Protein AF-A0A381XKQ8-F1 (afdb_monomer_lite)

Structure (mmCIF, N/CA/C/O backbone):
data_AF-A0A381XKQ8-F1
#
_entry.id   AF-A0A381XKQ8-F1
#
loop_
_atom_site.group_PDB
_atom_site.id
_atom_site.type_symbol
_atom_site.label_atom_id
_atom_site.label_alt_id
_atom_site.label_comp_id
_atom_site.label_asym_id
_atom_site.label_entity_id
_atom_site.label_seq_id
_atom_site.pdbx_PDB_ins_code
_atom_site.Cartn_x
_atom_site.Cartn_y
_atom_site.Cartn_z
_atom_site.occupancy
_atom_site.B_iso_or_equiv
_atom_site.auth_seq_id
_atom_site.auth_comp_id
_atom_site.auth_asym_id
_atom_site.auth_atom_id
_atom_site.pdbx_PDB_model_num
ATOM 1 N N . MET A 1 1 ? 33.591 37.652 22.865 1.00 39.44 1 MET A N 1
ATOM 2 C CA . MET A 1 1 ? 32.811 37.139 21.717 1.00 39.44 1 MET A CA 1
ATOM 3 C C . MET A 1 1 ? 32.148 35.865 22.203 1.00 39.44 1 MET A C 1
ATOM 5 O O . MET A 1 1 ? 32.835 34.875 22.368 1.00 39.44 1 MET A O 1
ATOM 9 N N . GLN A 1 2 ? 31.026 36.037 22.898 1.00 42.22 2 GLN A N 1
ATOM 10 C CA . GLN A 1 2 ? 29.638 35.899 22.420 1.00 42.22 2 GLN A CA 1
ATOM 11 C C . GLN A 1 2 ? 29.104 34.541 22.881 1.00 42.22 2 GLN A C 1
ATOM 13 O O . GLN A 1 2 ? 29.216 33.537 22.188 1.00 42.22 2 GLN A O 1
ATOM 18 N N . GLU A 1 3 ? 28.576 34.543 24.105 1.00 43.72 3 GLU A N 1
ATOM 19 C CA . GLU A 1 3 ? 27.635 33.529 24.566 1.00 43.72 3 GLU A CA 1
ATOM 20 C C . GLU A 1 3 ? 26.368 33.671 23.719 1.00 43.72 3 GLU A C 1
ATOM 22 O O . GLU A 1 3 ? 25.789 34.753 23.620 1.00 43.72 3 GLU A O 1
ATOM 27 N N . ILE A 1 4 ? 26.001 32.594 23.035 1.00 53.09 4 ILE A N 1
ATOM 28 C CA . ILE A 1 4 ? 24.774 32.492 22.249 1.00 53.09 4 ILE A CA 1
ATOM 29 C C . ILE A 1 4 ? 23.631 32.106 23.200 1.00 53.09 4 ILE A C 1
ATOM 31 O O . ILE A 1 4 ? 23.689 31.016 23.775 1.00 53.09 4 ILE A O 1
ATOM 35 N N . PRO A 1 5 ? 22.604 32.958 23.380 1.00 45.47 5 PRO A N 1
ATOM 36 C CA . PRO A 1 5 ? 21.447 32.641 24.201 1.00 45.47 5 PRO A CA 1
ATOM 37 C C . PRO A 1 5 ? 20.513 31.741 23.397 1.00 45.47 5 PRO A C 1
ATOM 39 O O . PRO A 1 5 ? 19.854 32.188 22.460 1.00 45.47 5 PRO A O 1
ATOM 42 N N . TRP A 1 6 ? 20.462 30.459 23.741 1.00 60.25 6 TRP A N 1
ATOM 43 C CA . TRP A 1 6 ? 19.354 29.602 23.336 1.00 60.25 6 TRP A CA 1
ATOM 44 C C . TRP A 1 6 ? 18.202 29.812 24.329 1.00 60.25 6 TRP A C 1
ATOM 46 O O . TRP A 1 6 ? 17.972 29.012 25.217 1.00 60.25 6 TRP A O 1
ATOM 56 N N . GLU A 1 7 ? 17.458 30.905 24.198 1.00 56.91 7 GLU A N 1
ATOM 57 C CA . GLU A 1 7 ? 16.050 30.904 24.615 1.00 56.91 7 GLU A CA 1
ATOM 58 C C . GLU A 1 7 ? 15.250 30.439 23.399 1.00 56.91 7 GLU A C 1
ATOM 60 O O . GLU A 1 7 ? 14.893 31.225 22.525 1.00 56.91 7 GLU A O 1
ATOM 65 N N . GLY A 1 8 ? 15.089 29.122 23.278 1.00 51.12 8 GLY A N 1
ATOM 66 C CA . GLY A 1 8 ? 14.225 28.500 22.284 1.00 51.12 8 GLY A CA 1
ATOM 67 C C . GLY A 1 8 ? 13.106 27.796 23.023 1.00 51.12 8 GLY A C 1
ATOM 68 O O . GLY A 1 8 ? 13.394 26.845 23.746 1.00 51.12 8 GLY A O 1
ATOM 69 N N . ASP A 1 9 ? 11.889 28.320 22.861 1.00 51.97 9 ASP A N 1
ATOM 70 C CA . ASP A 1 9 ? 10.609 27.815 23.350 1.00 51.97 9 ASP A CA 1
ATOM 71 C C . ASP A 1 9 ? 10.662 26.366 23.834 1.00 51.97 9 ASP A C 1
ATOM 73 O O . ASP A 1 9 ? 10.866 25.423 23.063 1.00 51.97 9 ASP A O 1
ATOM 77 N N . GLU A 1 10 ? 10.419 26.201 25.131 1.00 53.31 10 GLU A N 1
ATOM 78 C CA . GLU A 1 10 ? 9.902 24.970 25.704 1.00 53.31 10 GLU A CA 1
ATOM 79 C C . GLU A 1 10 ? 8.655 24.601 24.900 1.00 53.31 10 GLU A C 1
ATOM 81 O O . GLU A 1 10 ? 7.560 25.105 25.138 1.00 53.31 10 GLU A O 1
ATOM 86 N N . ASN A 1 11 ? 8.863 23.769 23.874 1.00 54.53 11 ASN A N 1
ATOM 87 C CA . ASN A 1 11 ? 7.824 23.230 23.022 1.00 54.53 11 ASN A CA 1
ATOM 88 C C . ASN A 1 11 ? 6.922 22.412 23.936 1.00 54.53 11 ASN A C 1
ATOM 90 O O . ASN A 1 11 ? 7.185 21.244 24.235 1.00 54.53 11 ASN A O 1
ATOM 94 N N . GLN A 1 12 ? 5.915 23.096 24.463 1.00 49.94 12 GLN A N 1
ATOM 95 C CA . GLN A 1 12 ? 4.886 22.555 25.307 1.00 49.94 12 GLN A CA 1
ATOM 96 C C . GLN A 1 12 ? 4.277 21.420 24.489 1.00 49.94 12 GLN A C 1
ATOM 98 O O . GLN A 1 12 ? 3.535 21.657 23.538 1.00 49.94 12 GLN A O 1
ATOM 103 N N . CYS A 1 13 ? 4.640 20.176 24.815 1.00 43.91 13 CYS A N 1
ATOM 104 C CA . CYS A 1 13 ? 3.914 19.000 24.369 1.00 43.91 13 CYS A CA 1
ATOM 105 C C . CYS A 1 13 ? 2.529 19.116 24.995 1.00 43.91 13 CYS A C 1
ATOM 107 O O . CYS A 1 13 ? 2.258 18.559 26.058 1.00 43.91 13 CYS A O 1
ATOM 109 N N . VAL A 1 14 ? 1.670 19.921 24.373 1.00 55.12 14 VAL A N 1
ATOM 110 C CA . VAL A 1 14 ? 0.254 19.934 24.668 1.00 55.12 14 VAL A CA 1
ATOM 111 C C . VAL A 1 14 ? -0.200 18.500 24.416 1.00 55.12 14 VAL A C 1
ATOM 113 O O . VAL A 1 14 ? -0.025 17.997 23.303 1.00 55.12 14 VAL A O 1
ATOM 116 N N . PRO A 1 15 ? -0.687 17.774 25.437 1.00 53.94 15 PRO A N 1
ATOM 117 C CA . PRO A 1 15 ? -1.238 16.459 25.191 1.00 53.94 15 PRO A CA 1
ATOM 118 C C . PRO A 1 15 ? -2.386 16.674 24.210 1.00 53.94 15 PRO A C 1
ATOM 120 O O . PRO A 1 15 ? -3.330 17.404 24.523 1.00 53.94 15 PRO A O 1
ATOM 123 N N . TYR A 1 16 ? -2.261 16.106 23.007 1.00 53.25 16 TYR A N 1
ATOM 124 C CA . TYR A 1 16 ? -3.345 16.070 22.039 1.00 53.25 16 TYR A CA 1
ATOM 125 C C . TYR A 1 16 ? -4.528 15.428 22.758 1.00 53.25 16 TYR A C 1
ATOM 127 O O . TYR A 1 16 ? -4.516 14.231 23.050 1.00 53.25 16 TYR A O 1
ATOM 135 N N . LYS A 1 17 ? -5.496 16.251 23.170 1.00 50.19 17 LYS A N 1
ATOM 136 C CA . LYS A 1 17 ? -6.724 15.765 23.785 1.00 50.19 17 LYS A CA 1
ATOM 137 C C . LYS A 1 17 ? -7.500 15.113 22.663 1.00 50.19 17 LYS A C 1
ATOM 139 O O . LYS A 1 17 ? -8.234 15.802 21.962 1.00 50.19 17 LYS A O 1
ATOM 144 N N . SER A 1 18 ? -7.283 13.814 22.479 1.00 52.22 18 SER A N 1
ATOM 145 C CA . SER A 1 18 ? -8.021 13.089 21.469 1.00 52.22 18 SER A CA 1
ATOM 146 C C . SER A 1 18 ? -9.488 13.067 21.881 1.00 52.22 18 SER A C 1
ATOM 148 O O . SER A 1 18 ? -9.832 12.470 22.910 1.00 52.22 18 SER A O 1
ATOM 150 N N . ASN A 1 19 ? -10.356 13.701 21.103 1.00 54.00 19 ASN A N 1
ATOM 151 C CA . ASN A 1 19 ? -11.783 13.420 21.165 1.00 54.00 19 ASN A CA 1
ATOM 152 C C . ASN A 1 19 ? -11.947 12.077 20.443 1.00 54.00 19 ASN A C 1
ATOM 154 O O . ASN A 1 19 ? -12.184 12.033 19.241 1.00 54.00 19 ASN A O 1
ATOM 158 N N . GLY A 1 20 ? -11.698 10.990 21.183 1.00 58.38 20 GLY A N 1
ATOM 159 C CA . GLY A 1 20 ? -11.237 9.688 20.682 1.00 58.38 20 GLY A CA 1
ATOM 160 C C . GLY A 1 20 ? -12.092 8.946 19.651 1.00 58.38 20 GLY A C 1
ATOM 161 O O . GLY A 1 20 ? -11.679 7.875 19.236 1.00 58.38 20 GLY A O 1
ATOM 162 N N . GLU A 1 21 ? -13.233 9.477 19.214 1.00 61.81 21 GLU A N 1
ATOM 163 C CA . GLU A 1 21 ? -14.022 8.919 18.104 1.00 61.81 21 GLU A CA 1
ATOM 164 C C . GLU A 1 21 ? -13.856 9.731 16.811 1.00 61.81 21 GLU A C 1
ATOM 166 O O . GLU A 1 21 ? -13.600 9.155 15.755 1.00 61.81 21 GLU A O 1
ATOM 171 N N . GLU A 1 22 ? -13.910 11.067 16.883 1.00 64.62 22 GLU A N 1
ATOM 172 C CA . GLU A 1 22 ? -13.712 11.932 15.710 1.00 64.62 22 GLU A CA 1
ATOM 173 C C . GLU A 1 22 ? -12.292 11.841 15.147 1.00 64.62 22 GLU A C 1
ATOM 175 O O . GLU A 1 22 ? -12.093 11.976 13.939 1.00 64.62 22 GLU A O 1
ATOM 180 N N . ASP A 1 23 ? -11.304 11.624 16.012 1.00 75.81 23 ASP A N 1
ATOM 181 C CA . ASP A 1 23 ? -9.908 11.522 15.590 1.00 75.81 23 ASP A CA 1
ATOM 182 C C . ASP A 1 23 ? -9.643 10.229 14.819 1.00 75.81 23 ASP A C 1
ATOM 184 O O . ASP A 1 23 ? -8.939 10.248 13.815 1.00 75.81 23 ASP A O 1
ATOM 188 N N . ILE A 1 24 ? -10.282 9.122 15.214 1.00 77.81 24 ILE A N 1
ATOM 189 C CA . ILE A 1 24 ? -10.120 7.827 14.540 1.00 77.81 24 ILE A CA 1
ATOM 190 C C . ILE A 1 24 ? -10.712 7.875 13.129 1.00 77.81 24 ILE A C 1
ATOM 192 O O . ILE A 1 24 ? -10.117 7.343 12.191 1.00 77.81 24 ILE A O 1
ATOM 196 N N . GLU A 1 25 ? -11.874 8.510 12.952 1.00 80.06 25 GLU A N 1
ATOM 197 C CA . GLU A 1 25 ? -12.479 8.638 11.623 1.00 80.06 25 GLU A CA 1
ATOM 198 C C . GLU A 1 25 ? -11.658 9.550 10.703 1.00 80.06 25 GLU A C 1
ATOM 200 O O . GLU A 1 25 ? -11.441 9.195 9.541 1.00 80.06 25 GLU A O 1
ATOM 205 N N . LYS A 1 26 ? -11.131 10.667 11.227 1.00 85.44 26 LYS A N 1
ATOM 206 C CA . LYS A 1 26 ? -10.245 11.577 10.479 1.00 85.44 26 LYS A CA 1
ATOM 207 C C . LYS A 1 26 ? -8.925 10.905 10.096 1.00 85.44 26 LYS A C 1
ATOM 209 O O . LYS A 1 26 ? -8.513 10.993 8.939 1.00 85.44 26 LYS A O 1
ATOM 214 N N . ASP A 1 27 ? -8.288 10.193 11.026 1.00 83.69 27 ASP A N 1
ATOM 215 C CA . ASP A 1 27 ? -7.050 9.451 10.766 1.00 83.69 27 ASP A CA 1
ATOM 216 C C . ASP A 1 27 ? -7.266 8.358 9.718 1.00 83.69 27 ASP A C 1
ATOM 218 O O . ASP A 1 27 ? -6.431 8.155 8.833 1.00 83.69 27 ASP A O 1
ATOM 222 N N . TYR A 1 28 ? -8.409 7.676 9.777 1.00 86.06 28 TYR A N 1
ATOM 223 C CA . TYR A 1 28 ? -8.779 6.673 8.792 1.00 86.06 28 TYR A CA 1
ATOM 224 C C . TYR A 1 28 ? -8.983 7.268 7.394 1.00 86.06 28 TYR A C 1
ATOM 226 O O . TYR A 1 28 ? -8.462 6.724 6.416 1.00 86.06 28 TYR A O 1
ATOM 234 N N . GLU A 1 29 ? -9.716 8.377 7.280 1.00 87.56 29 GLU A N 1
ATOM 235 C CA . GLU A 1 29 ? -9.925 9.055 6.000 1.00 87.56 29 GLU A CA 1
ATOM 236 C C . GLU A 1 29 ? -8.593 9.533 5.407 1.00 87.56 29 GLU A C 1
ATOM 238 O O . GLU A 1 29 ? -8.306 9.258 4.238 1.00 87.56 29 GLU A O 1
ATOM 243 N N . TYR A 1 30 ? -7.735 10.133 6.236 1.00 89.25 30 TYR A N 1
ATOM 244 C CA . TYR A 1 30 ? -6.400 10.574 5.841 1.00 89.25 30 TYR A CA 1
ATOM 245 C C . TYR A 1 30 ? -5.518 9.413 5.361 1.00 89.25 30 TYR A C 1
ATOM 247 O O . TYR A 1 30 ? -4.884 9.493 4.306 1.00 89.25 30 TYR A O 1
ATOM 255 N N . GLN A 1 31 ? -5.494 8.300 6.100 1.00 88.00 31 GLN A N 1
ATOM 256 C CA . GLN A 1 31 ? -4.733 7.111 5.713 1.00 88.00 31 GLN A CA 1
ATOM 257 C C . GLN A 1 31 ? -5.245 6.521 4.399 1.00 88.00 31 GLN A C 1
ATOM 259 O O . GLN A 1 31 ? -4.447 6.194 3.519 1.00 88.00 31 GLN A O 1
ATOM 264 N N . ARG A 1 32 ? -6.568 6.428 4.233 1.00 89.50 32 ARG A N 1
ATOM 265 C CA . ARG A 1 32 ? -7.203 5.934 3.008 1.00 89.50 32 ARG A CA 1
ATOM 266 C C . ARG A 1 32 ? -6.851 6.803 1.801 1.00 89.50 32 ARG A C 1
ATOM 268 O O . ARG A 1 32 ? -6.462 6.267 0.765 1.00 89.50 32 ARG A O 1
ATOM 275 N N . GLU A 1 33 ? -6.942 8.124 1.931 1.00 91.31 33 GLU A N 1
ATOM 276 C CA . GLU A 1 33 ? -6.562 9.056 0.867 1.00 91.31 33 GLU A CA 1
ATOM 277 C C . GLU A 1 33 ? -5.070 8.938 0.523 1.00 91.31 33 GLU A C 1
ATOM 279 O O . GLU A 1 33 ? -4.691 8.886 -0.650 1.00 91.31 33 GLU A O 1
ATOM 284 N N . ASN A 1 34 ? -4.209 8.835 1.538 1.00 90.12 34 ASN A N 1
ATOM 285 C CA . ASN A 1 34 ? -2.774 8.678 1.340 1.00 90.12 34 ASN A CA 1
ATOM 286 C C . ASN A 1 34 ? -2.433 7.374 0.601 1.00 90.12 34 ASN A C 1
ATOM 288 O O . ASN A 1 34 ? -1.609 7.383 -0.313 1.00 90.12 34 ASN A O 1
ATOM 292 N N . PHE A 1 35 ? -3.095 6.265 0.936 1.00 90.75 35 PHE A N 1
ATOM 293 C CA . PHE A 1 35 ? -2.907 5.001 0.227 1.00 90.75 35 PHE A CA 1
ATOM 294 C C . PHE A 1 35 ? -3.321 5.092 -1.244 1.00 90.75 35 PHE A C 1
ATOM 296 O O . PHE A 1 35 ? -2.561 4.640 -2.099 1.00 90.75 35 PHE A O 1
ATOM 303 N N . TYR A 1 36 ? -4.441 5.745 -1.572 1.00 92.06 36 TYR A N 1
ATOM 304 C CA . TYR A 1 36 ? -4.810 5.970 -2.975 1.00 92.06 36 TYR A CA 1
ATOM 305 C C . TYR A 1 36 ? -3.766 6.800 -3.726 1.00 92.06 36 TYR A C 1
ATOM 307 O O . TYR A 1 36 ? -3.350 6.408 -4.815 1.00 92.06 36 TYR A O 1
ATOM 315 N N . LYS A 1 37 ? -3.268 7.886 -3.119 1.00 93.25 37 LYS A N 1
ATOM 316 C CA . LYS A 1 37 ? -2.197 8.713 -3.706 1.00 93.25 37 LYS A CA 1
ATOM 317 C C . LYS A 1 37 ? -0.921 7.908 -3.963 1.00 93.25 37 LYS A C 1
ATOM 319 O O . LYS A 1 37 ? -0.243 8.133 -4.963 1.00 93.25 37 LYS A O 1
ATOM 324 N N . LEU A 1 38 ? -0.566 6.989 -3.064 1.00 90.56 38 LEU A N 1
ATOM 325 C CA . LEU A 1 38 ? 0.603 6.121 -3.228 1.00 90.56 38 LEU A CA 1
ATOM 326 C C . LEU A 1 38 ? 0.411 5.104 -4.359 1.00 90.56 38 LEU A C 1
ATOM 328 O O . LEU A 1 38 ? 1.334 4.907 -5.145 1.00 90.56 38 LEU A O 1
ATOM 332 N N . VAL A 1 39 ? -0.773 4.496 -4.470 1.00 91.44 39 VAL A N 1
ATOM 333 C CA . VAL A 1 39 ? -1.106 3.551 -5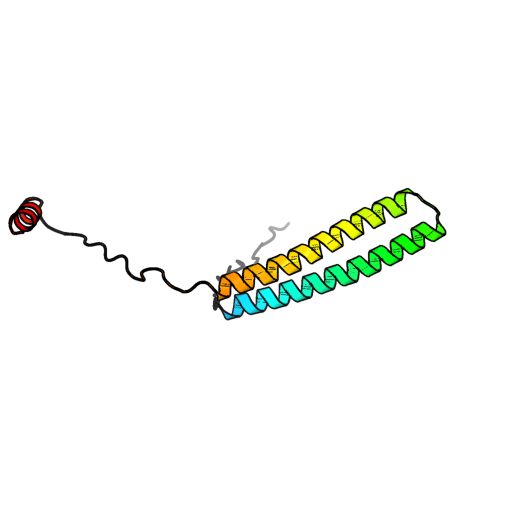.550 1.00 91.44 39 VAL A CA 1
ATOM 334 C C . VAL A 1 39 ? -1.091 4.244 -6.913 1.00 91.44 39 VAL A C 1
ATOM 336 O O . VAL A 1 39 ? -0.508 3.724 -7.864 1.00 91.44 39 VAL A O 1
ATOM 339 N N . GLU A 1 40 ? -1.672 5.439 -7.006 1.00 92.00 40 GLU A N 1
ATOM 340 C CA . GLU A 1 40 ? -1.695 6.235 -8.236 1.00 92.00 40 GLU A CA 1
ATOM 341 C C . GLU A 1 40 ? -0.278 6.625 -8.676 1.00 92.00 40 GLU A C 1
ATOM 343 O O . GLU A 1 40 ? 0.132 6.335 -9.800 1.00 92.00 40 GLU A O 1
ATOM 348 N N . ARG A 1 41 ? 0.520 7.198 -7.765 1.00 92.94 41 ARG A N 1
ATOM 349 C CA . ARG A 1 41 ? 1.922 7.547 -8.049 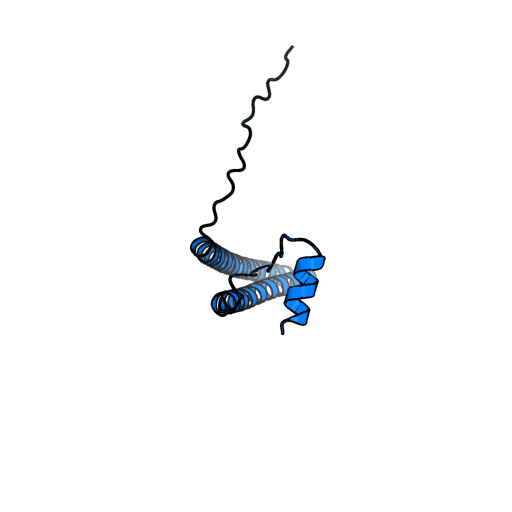1.00 92.94 41 ARG A CA 1
ATOM 350 C C . ARG A 1 41 ? 2.767 6.326 -8.388 1.00 92.94 41 ARG A C 1
ATOM 352 O O . ARG A 1 41 ? 3.628 6.413 -9.257 1.00 92.94 41 ARG A O 1
ATOM 359 N N . GLY A 1 42 ? 2.527 5.204 -7.715 1.00 92.25 42 GLY A N 1
ATOM 360 C CA . GLY A 1 42 ? 3.189 3.939 -8.001 1.00 92.25 42 GLY A CA 1
ATOM 361 C C . GLY A 1 42 ? 2.871 3.430 -9.404 1.00 92.25 42 GLY A C 1
ATOM 362 O O . GLY A 1 42 ? 3.784 3.030 -10.115 1.00 92.25 42 GLY A O 1
ATOM 363 N N . SER A 1 43 ? 1.610 3.521 -9.830 1.00 90.25 43 SER A N 1
ATOM 364 C CA . SER A 1 43 ? 1.179 3.131 -11.180 1.00 90.25 43 SER A CA 1
ATOM 365 C C . SER A 1 43 ? 1.855 3.990 -12.252 1.00 90.25 43 SER A C 1
ATOM 367 O O . SER A 1 43 ? 2.460 3.450 -13.171 1.00 90.25 43 SER A O 1
ATOM 369 N N . ILE A 1 44 ? 1.883 5.315 -12.063 1.00 93.75 44 ILE A N 1
ATOM 370 C CA . ILE A 1 44 ? 2.589 6.244 -12.964 1.00 93.75 44 ILE A CA 1
ATOM 371 C C . ILE A 1 44 ? 4.093 5.931 -13.023 1.00 93.75 44 ILE A C 1
ATOM 373 O O . ILE A 1 44 ? 4.697 5.947 -14.093 1.00 93.75 44 ILE A O 1
ATOM 377 N N . ALA A 1 45 ? 4.715 5.637 -11.877 1.00 91.38 45 ALA A N 1
ATOM 378 C CA . ALA A 1 45 ? 6.129 5.278 -11.825 1.00 91.38 45 ALA A CA 1
ATOM 379 C C . ALA A 1 45 ? 6.416 3.951 -12.545 1.00 91.38 45 ALA A C 1
ATOM 381 O O . ALA A 1 45 ? 7.435 3.836 -13.225 1.00 91.38 45 ALA A O 1
ATOM 382 N N . ILE A 1 46 ? 5.526 2.962 -12.418 1.00 91.06 46 ILE A N 1
ATOM 383 C CA . ILE A 1 46 ? 5.622 1.688 -13.140 1.00 91.06 46 ILE A CA 1
ATOM 384 C C . ILE A 1 46 ? 5.544 1.940 -14.645 1.00 91.06 46 ILE A C 1
ATOM 386 O O . ILE A 1 46 ? 6.416 1.463 -15.368 1.00 91.06 46 ILE A O 1
ATOM 390 N N . ASP A 1 47 ? 4.571 2.725 -15.107 1.00 91.19 47 ASP A N 1
ATOM 391 C CA . ASP A 1 47 ? 4.414 3.048 -16.527 1.00 91.19 47 ASP A CA 1
ATOM 392 C C . ASP A 1 47 ? 5.655 3.752 -17.090 1.00 91.19 47 ASP A C 1
ATOM 394 O O . ASP A 1 47 ? 6.184 3.334 -18.120 1.00 91.19 47 ASP A O 1
ATOM 398 N N . GLY A 1 48 ? 6.194 4.742 -16.371 1.00 90.38 48 GLY A N 1
ATOM 399 C CA . GLY A 1 48 ? 7.416 5.440 -16.780 1.00 90.38 48 GLY A CA 1
ATOM 400 C C . GLY A 1 48 ? 8.644 4.524 -16.847 1.00 90.38 48 GLY A C 1
ATOM 401 O O . GLY A 1 48 ? 9.449 4.626 -17.772 1.00 90.38 48 GLY A O 1
ATOM 402 N N . ILE A 1 49 ? 8.791 3.580 -15.908 1.00 88.19 49 ILE A N 1
ATOM 403 C CA . ILE A 1 49 ? 9.881 2.593 -15.973 1.00 88.19 49 ILE A CA 1
ATOM 404 C C . ILE A 1 49 ? 9.663 1.601 -17.113 1.00 88.19 49 ILE A C 1
ATOM 406 O O . ILE A 1 49 ? 10.634 1.217 -17.757 1.00 88.19 49 ILE A O 1
ATOM 410 N N . LEU A 1 50 ? 8.426 1.186 -17.383 1.00 87.94 50 LEU A N 1
ATOM 411 C CA . LEU A 1 50 ? 8.121 0.295 -18.501 1.00 87.94 50 LEU A CA 1
ATOM 412 C C . LEU A 1 50 ? 8.397 0.963 -19.849 1.00 87.94 50 LEU A C 1
ATOM 414 O O . LEU A 1 50 ? 8.859 0.291 -20.769 1.00 87.94 50 LEU A O 1
ATOM 418 N N . GLU A 1 51 ? 8.153 2.265 -19.970 1.00 89.12 51 GLU A N 1
ATOM 419 C CA . GLU A 1 51 ? 8.502 3.042 -21.159 1.00 89.12 51 GLU A CA 1
ATOM 420 C C . GLU A 1 51 ? 10.024 3.101 -21.353 1.00 89.12 51 GLU A C 1
ATOM 422 O O . GLU A 1 51 ? 10.523 2.683 -22.397 1.00 89.12 51 GLU A O 1
ATOM 427 N N . LEU A 1 52 ? 10.780 3.439 -20.303 1.00 85.81 52 LEU A N 1
ATOM 428 C CA . LEU A 1 52 ? 12.250 3.397 -20.326 1.00 85.81 52 LEU A CA 1
ATOM 429 C C . LEU A 1 52 ? 12.805 1.988 -20.604 1.00 85.81 52 LEU A C 1
ATOM 431 O O . LEU A 1 52 ? 13.812 1.830 -21.295 1.00 85.81 52 LEU A O 1
ATOM 435 N N . ALA A 1 53 ? 12.158 0.946 -20.076 1.00 86.00 53 ALA A N 1
ATOM 436 C CA . ALA A 1 53 ? 12.539 -0.446 -20.298 1.00 86.00 53 ALA A CA 1
ATOM 437 C C . ALA A 1 53 ? 12.307 -0.887 -21.750 1.00 86.00 53 ALA A C 1
ATOM 439 O O . ALA A 1 53 ? 13.086 -1.686 -22.272 1.00 86.00 53 ALA A O 1
ATOM 440 N N . LYS A 1 54 ? 11.251 -0.375 -22.398 1.00 84.94 54 LYS A N 1
ATOM 441 C CA . LYS A 1 54 ? 10.969 -0.604 -23.823 1.00 84.94 54 LYS A CA 1
ATOM 442 C C . LYS A 1 54 ? 11.957 0.131 -24.720 1.00 84.94 54 LYS A C 1
ATOM 444 O O . LYS A 1 54 ? 12.410 -0.455 -25.693 1.00 84.94 54 LYS A O 1
ATOM 449 N N . GLU A 1 55 ? 12.304 1.373 -24.392 1.00 85.25 55 GLU A N 1
ATOM 450 C CA . GLU A 1 55 ? 13.267 2.164 -25.170 1.00 85.25 55 GLU A CA 1
ATOM 451 C C . GLU A 1 55 ? 14.699 1.627 -25.059 1.00 85.25 55 GLU A C 1
ATOM 453 O O . GLU A 1 55 ? 15.436 1.610 -26.042 1.00 85.25 55 GLU A O 1
ATOM 458 N N . GLY A 1 56 ? 15.103 1.194 -23.862 1.00 81.44 56 GLY A N 1
ATOM 459 C CA . GLY A 1 56 ? 16.471 0.753 -23.590 1.00 81.44 56 GLY A CA 1
ATOM 460 C C . GLY A 1 56 ? 16.716 -0.753 -23.701 1.00 81.44 56 GLY A C 1
ATOM 461 O O . GLY A 1 56 ? 17.853 -1.172 -23.494 1.00 81.44 56 GLY A O 1
ATOM 462 N N . GLU A 1 57 ? 15.675 -1.566 -23.927 1.00 79.81 57 GLU A N 1
ATOM 463 C CA . GLU A 1 57 ? 15.700 -3.046 -23.912 1.00 79.81 57 GLU A CA 1
ATOM 464 C C . GLU A 1 57 ? 16.482 -3.652 -22.724 1.00 79.81 57 GLU A C 1
ATOM 466 O O . GLU A 1 57 ? 17.066 -4.734 -22.807 1.00 79.81 57 GLU A O 1
ATOM 471 N N . HIS A 1 58 ? 16.517 -2.955 -21.583 1.00 83.12 58 HIS A N 1
ATOM 472 C CA . HIS A 1 58 ? 17.396 -3.324 -20.480 1.00 83.12 58 HIS A CA 1
ATOM 473 C C . HIS A 1 58 ? 16.671 -4.306 -19.539 1.00 83.12 58 HIS A C 1
ATOM 475 O O . HIS A 1 58 ? 15.746 -3.895 -18.833 1.00 83.12 58 HIS A O 1
ATOM 481 N N . PRO A 1 59 ? 17.090 -5.585 -19.429 1.00 83.12 59 PRO A N 1
ATOM 482 C CA . PRO A 1 59 ? 16.372 -6.598 -18.638 1.00 83.12 59 PRO A CA 1
ATOM 483 C C . PRO A 1 59 ? 16.230 -6.217 -17.156 1.00 83.12 59 PRO A C 1
ATOM 485 O O . PRO A 1 59 ? 15.223 -6.506 -16.517 1.00 83.12 59 PRO A O 1
ATOM 488 N N . ARG A 1 60 ? 17.198 -5.461 -16.631 1.00 85.88 60 ARG A N 1
ATOM 489 C CA . ARG A 1 60 ? 17.178 -4.918 -15.269 1.00 85.88 60 ARG A CA 1
ATOM 490 C C . ARG A 1 60 ? 16.026 -3.939 -15.010 1.00 85.88 60 ARG A C 1
ATOM 492 O O . ARG A 1 60 ? 15.540 -3.866 -13.886 1.00 85.88 60 ARG A O 1
ATOM 499 N N . ALA A 1 61 ? 15.577 -3.191 -16.018 1.00 86.44 61 ALA A N 1
ATOM 500 C CA . ALA A 1 61 ? 14.471 -2.249 -15.854 1.00 86.44 61 ALA A CA 1
ATOM 501 C C . ALA A 1 61 ? 13.140 -2.984 -15.610 1.00 86.44 61 ALA A C 1
ATOM 503 O O . ALA A 1 61 ? 12.350 -2.561 -14.768 1.00 86.44 61 ALA A O 1
ATOM 504 N N . TYR A 1 62 ? 12.940 -4.144 -16.246 1.00 88.06 62 TYR A N 1
ATOM 505 C CA . TYR A 1 62 ? 11.776 -5.002 -16.001 1.00 88.06 62 TYR A CA 1
ATOM 506 C C . TYR A 1 62 ? 11.777 -5.623 -14.599 1.00 88.06 62 TYR A C 1
ATOM 508 O O . TYR A 1 62 ? 10.722 -5.736 -13.979 1.00 88.06 62 TYR A O 1
ATOM 516 N N . GLU A 1 63 ? 12.946 -5.974 -14.057 1.00 88.88 63 GLU A N 1
ATOM 517 C CA . GLU A 1 63 ? 13.053 -6.457 -12.673 1.00 88.88 63 GLU A CA 1
ATOM 518 C C . GLU A 1 63 ? 12.643 -5.381 -11.664 1.00 88.88 63 GLU A C 1
ATOM 520 O O . GLU A 1 63 ? 11.892 -5.656 -10.726 1.00 88.88 63 GLU A O 1
ATOM 525 N N . VAL A 1 64 ? 13.103 -4.144 -11.871 1.00 89.81 64 VAL A N 1
ATOM 526 C CA . VAL A 1 64 ? 12.742 -3.008 -11.012 1.00 89.81 64 VAL A CA 1
ATOM 527 C C . VAL A 1 64 ? 11.253 -2.687 -11.144 1.00 89.81 64 VAL A C 1
ATOM 529 O O . VAL A 1 64 ? 10.594 -2.477 -10.128 1.00 89.81 64 VAL A O 1
ATOM 532 N N . ALA A 1 65 ? 10.692 -2.730 -12.357 1.00 89.12 65 ALA A N 1
ATOM 533 C CA . ALA A 1 65 ? 9.249 -2.597 -12.558 1.00 89.12 65 ALA A CA 1
ATOM 534 C C . ALA A 1 65 ? 8.472 -3.678 -11.784 1.00 89.12 65 ALA A C 1
ATOM 536 O O . ALA A 1 65 ? 7.511 -3.362 -11.086 1.00 89.12 65 ALA A O 1
ATOM 537 N N . GLY A 1 66 ? 8.929 -4.934 -11.817 1.00 90.56 66 GLY A N 1
ATOM 538 C CA . GLY A 1 66 ? 8.349 -6.025 -11.028 1.00 90.56 66 GLY A CA 1
ATOM 539 C C . GLY A 1 66 ? 8.407 -5.781 -9.515 1.00 90.56 66 GLY A C 1
ATOM 540 O O . GLY A 1 66 ? 7.430 -6.034 -8.809 1.00 90.56 66 GLY A O 1
ATOM 541 N N . GLN A 1 67 ? 9.516 -5.232 -9.008 1.00 92.31 67 GLN A N 1
ATOM 542 C CA . GLN A 1 67 ? 9.641 -4.845 -7.597 1.00 92.31 67 GLN A CA 1
ATOM 543 C C . GLN A 1 67 ? 8.689 -3.701 -7.224 1.00 92.31 67 GLN A C 1
ATOM 545 O O . GLN A 1 67 ? 8.073 -3.740 -6.160 1.00 92.31 67 GLN A O 1
ATOM 550 N N . LEU A 1 68 ? 8.518 -2.703 -8.095 1.00 89.88 68 LEU A N 1
ATOM 551 C CA . LEU A 1 68 ? 7.565 -1.617 -7.862 1.00 89.88 68 LEU A CA 1
ATOM 552 C C . LEU A 1 68 ? 6.118 -2.104 -7.878 1.00 89.88 68 LEU A C 1
ATOM 554 O O . LEU A 1 68 ? 5.352 -1.716 -7.000 1.00 89.88 68 LEU A O 1
ATOM 558 N N . ILE A 1 69 ? 5.757 -2.989 -8.811 1.00 91.00 69 ILE A N 1
ATOM 559 C CA . ILE A 1 69 ? 4.429 -3.618 -8.849 1.00 91.00 69 ILE A CA 1
ATOM 560 C C . ILE A 1 69 ? 4.157 -4.347 -7.533 1.00 91.00 69 ILE A C 1
ATOM 562 O O . ILE A 1 69 ? 3.083 -4.189 -6.956 1.00 91.00 69 ILE A O 1
ATOM 566 N N . LYS A 1 70 ? 5.144 -5.087 -7.012 1.00 93.50 70 LYS A N 1
ATOM 567 C CA . LYS A 1 70 ? 5.031 -5.739 -5.705 1.00 93.50 70 LYS A CA 1
ATOM 568 C C . LYS A 1 70 ? 4.780 -4.726 -4.585 1.00 93.50 70 LYS A C 1
ATOM 570 O O . LYS A 1 70 ? 3.859 -4.917 -3.799 1.00 93.50 70 LYS A O 1
ATOM 575 N N . ASN A 1 71 ? 5.534 -3.628 -4.545 1.00 90.69 71 ASN A N 1
ATOM 576 C CA . ASN A 1 71 ? 5.338 -2.584 -3.536 1.00 90.69 71 ASN A CA 1
ATOM 577 C C . ASN A 1 71 ? 3.939 -1.943 -3.633 1.00 90.69 71 ASN A C 1
ATOM 579 O O . ASN A 1 71 ? 3.300 -1.712 -2.610 1.00 90.69 71 ASN A O 1
ATOM 583 N N . VAL A 1 72 ? 3.428 -1.683 -4.844 1.00 91.19 72 VAL A N 1
ATOM 584 C CA . VAL A 1 72 ? 2.063 -1.156 -5.049 1.00 91.19 72 VAL A CA 1
ATOM 585 C C . VAL A 1 72 ? 1.002 -2.170 -4.612 1.00 91.19 72 VAL A C 1
ATOM 587 O O . VAL A 1 72 ? 0.007 -1.787 -3.993 1.00 91.19 72 VAL A O 1
ATOM 590 N N . ALA A 1 73 ? 1.223 -3.462 -4.868 1.00 90.81 73 ALA A N 1
ATOM 591 C CA . ALA A 1 73 ? 0.343 -4.529 -4.403 1.00 90.81 73 ALA A CA 1
ATOM 592 C C . ALA A 1 73 ? 0.298 -4.600 -2.867 1.00 90.81 73 ALA A C 1
ATOM 594 O O . ALA A 1 73 ? -0.789 -4.617 -2.298 1.00 90.81 73 ALA A O 1
ATOM 595 N N . GLU A 1 74 ? 1.447 -4.531 -2.188 1.00 91.75 74 GLU A N 1
ATOM 596 C CA . GLU A 1 74 ? 1.522 -4.498 -0.718 1.00 91.75 74 GLU A CA 1
ATOM 597 C C . GLU A 1 74 ? 0.818 -3.264 -0.125 1.00 91.75 74 GLU A C 1
ATOM 599 O O . GLU A 1 74 ? 0.170 -3.340 0.919 1.00 91.75 74 GLU A O 1
ATOM 604 N N . VAL A 1 75 ? 0.915 -2.103 -0.781 1.00 89.31 75 VAL A N 1
ATOM 605 C CA . VAL A 1 75 ? 0.185 -0.891 -0.369 1.00 89.31 75 VAL A CA 1
ATOM 606 C C . VAL A 1 75 ? -1.327 -1.060 -0.560 1.00 89.31 75 VAL A C 1
ATOM 608 O O . VAL A 1 75 ? -2.109 -0.612 0.278 1.00 89.31 75 VAL A O 1
ATOM 611 N N . THR A 1 76 ? -1.743 -1.745 -1.625 1.00 88.25 76 THR A N 1
ATOM 612 C CA . THR A 1 76 ? -3.155 -2.054 -1.895 1.00 88.25 76 THR A CA 1
ATOM 613 C C . THR A 1 76 ? -3.715 -3.066 -0.890 1.00 88.25 76 THR A C 1
ATOM 615 O O . THR A 1 76 ? -4.846 -2.920 -0.434 1.00 88.25 76 THR A O 1
ATOM 618 N N . GLU A 1 77 ? -2.923 -4.054 -0.477 1.00 90.19 77 GLU A N 1
ATOM 619 C CA . GLU A 1 77 ? -3.288 -4.999 0.585 1.00 90.19 77 GLU A CA 1
ATOM 620 C C . GLU A 1 77 ? -3.474 -4.279 1.927 1.00 90.19 77 GLU A C 1
ATOM 622 O O . GLU A 1 77 ? -4.507 -4.433 2.575 1.00 90.19 77 GLU A O 1
ATOM 627 N N . LYS A 1 78 ? -2.551 -3.373 2.284 1.00 89.00 78 LYS A N 1
ATOM 628 C CA . LYS A 1 78 ? -2.669 -2.533 3.491 1.00 89.00 78 LYS A CA 1
ATOM 629 C C . LYS A 1 78 ? -3.928 -1.664 3.496 1.00 89.00 78 LYS A C 1
ATOM 631 O O . LYS A 1 78 ? -4.482 -1.414 4.567 1.00 89.00 78 LYS A O 1
ATOM 636 N N . LEU A 1 79 ? -4.395 -1.215 2.328 1.00 86.88 79 LEU A N 1
ATOM 637 C CA . LEU A 1 79 ? -5.679 -0.522 2.201 1.00 86.88 79 LEU A CA 1
ATOM 638 C C . LEU A 1 79 ? -6.847 -1.452 2.576 1.00 86.88 79 LEU A C 1
ATOM 640 O O . LEU A 1 79 ? -7.760 -1.016 3.276 1.00 86.88 79 LEU A O 1
ATOM 644 N N . GLY A 1 80 ? -6.814 -2.716 2.144 1.00 85.88 80 GLY A N 1
ATOM 645 C CA . GLY A 1 80 ? -7.796 -3.740 2.518 1.00 85.88 80 GLY A CA 1
ATOM 646 C C . GLY A 1 80 ? -7.781 -4.048 4.017 1.00 85.88 80 GLY A C 1
ATOM 647 O O . GLY A 1 80 ? -8.826 -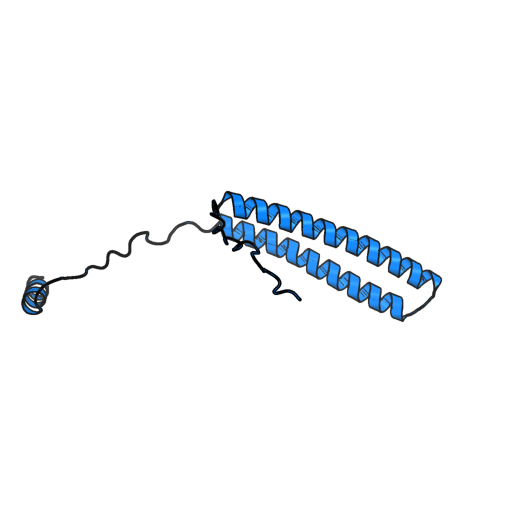3.999 4.668 1.00 85.88 80 GLY A O 1
ATOM 648 N N . ASP A 1 81 ? -6.594 -4.245 4.590 1.00 87.44 81 ASP A N 1
ATOM 649 C CA . ASP A 1 81 ? -6.413 -4.462 6.030 1.00 87.44 81 ASP A CA 1
ATOM 650 C C . ASP A 1 81 ? -6.935 -3.286 6.864 1.00 87.44 81 ASP A C 1
ATOM 652 O O . ASP A 1 81 ? -7.485 -3.472 7.953 1.00 87.44 81 ASP A O 1
ATOM 656 N N . LEU A 1 82 ? -6.766 -2.056 6.368 1.00 85.00 82 LEU A N 1
ATOM 657 C CA . LEU A 1 82 ? -7.281 -0.858 7.024 1.00 85.00 82 LEU A CA 1
ATOM 658 C C . LEU A 1 82 ? -8.815 -0.883 7.100 1.00 85.00 82 LEU A C 1
ATOM 660 O O . LEU A 1 82 ? -9.374 -0.575 8.155 1.00 85.00 82 LEU A O 1
ATOM 664 N N . GLN A 1 83 ? -9.495 -1.290 6.019 1.00 81.12 83 GLN A N 1
ATOM 665 C CA . GLN A 1 83 ? -10.956 -1.453 6.020 1.00 81.12 83 GLN A CA 1
ATOM 666 C C . GLN A 1 83 ? -11.394 -2.462 7.087 1.00 81.12 83 GLN A C 1
ATOM 668 O O . GLN A 1 83 ? -12.332 -2.209 7.846 1.00 81.12 83 GLN A O 1
ATOM 673 N N . GLU A 1 84 ? -10.704 -3.601 7.167 1.00 84.38 84 GLU A N 1
ATOM 674 C CA . GLU A 1 84 ? -11.045 -4.656 8.115 1.00 84.38 84 GLU A CA 1
ATOM 675 C C . GLU A 1 84 ? -10.836 -4.208 9.567 1.00 84.38 84 GLU A C 1
ATOM 677 O O . GLU A 1 84 ? -11.701 -4.431 10.417 1.00 84.38 84 GLU A O 1
ATOM 682 N N . LYS A 1 85 ? -9.728 -3.516 9.857 1.00 81.62 85 LYS A N 1
ATOM 683 C CA . LYS A 1 85 ? -9.450 -2.966 11.193 1.00 81.62 85 LYS A CA 1
ATOM 684 C C . LYS A 1 85 ? -10.502 -1.950 11.624 1.00 81.62 85 LYS A C 1
ATOM 686 O O . LYS A 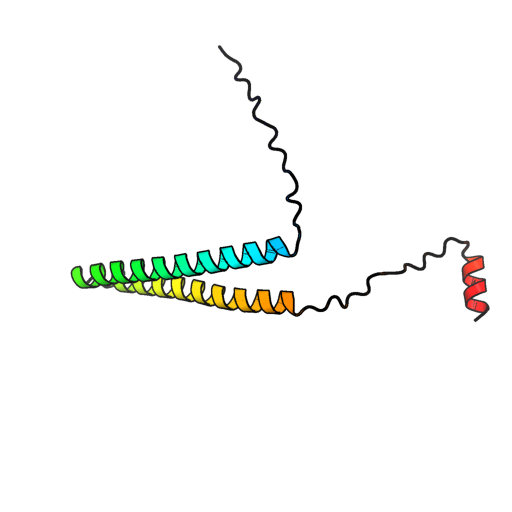1 85 ? -10.959 -2.022 12.761 1.00 81.62 85 LYS A O 1
ATOM 691 N N . MET A 1 86 ? -10.941 -1.065 10.729 1.00 78.12 86 MET A N 1
ATOM 692 C CA . MET A 1 86 ? -12.016 -0.118 11.043 1.00 78.12 86 MET A CA 1
ATOM 693 C C . MET A 1 86 ? -13.344 -0.805 11.317 1.00 78.12 86 MET A C 1
ATOM 695 O O . MET A 1 86 ? -14.053 -0.428 12.248 1.00 78.12 86 MET A O 1
ATOM 699 N N . LYS A 1 87 ? -13.679 -1.832 10.533 1.00 79.94 87 LYS A N 1
ATOM 700 C CA . LYS A 1 87 ? -14.889 -2.615 10.764 1.00 79.94 87 LYS A CA 1
ATOM 701 C C . LYS A 1 87 ? -14.844 -3.297 12.132 1.00 79.94 87 LYS A C 1
ATOM 703 O O . LYS A 1 87 ? -15.790 -3.163 12.898 1.00 79.94 87 LYS A O 1
ATOM 708 N N . ARG A 1 88 ? -13.718 -3.931 12.477 1.00 78.19 88 ARG A N 1
ATOM 709 C CA . ARG A 1 88 ? -13.512 -4.549 13.796 1.00 78.19 88 ARG A CA 1
ATOM 710 C C . ARG A 1 88 ? -13.619 -3.530 14.930 1.00 78.19 88 ARG A C 1
ATOM 712 O O . ARG A 1 88 ? -14.286 -3.821 15.911 1.00 78.19 88 ARG A O 1
ATOM 719 N N . LEU A 1 89 ? -13.021 -2.342 14.797 1.00 73.25 89 LEU A N 1
ATOM 720 C CA . LEU A 1 89 ? -13.121 -1.276 15.806 1.00 73.25 89 LEU A CA 1
ATOM 721 C C . LEU A 1 89 ? -14.566 -0.797 16.014 1.00 73.25 89 LEU A C 1
ATOM 723 O O . LEU A 1 89 ? -14.954 -0.544 17.149 1.00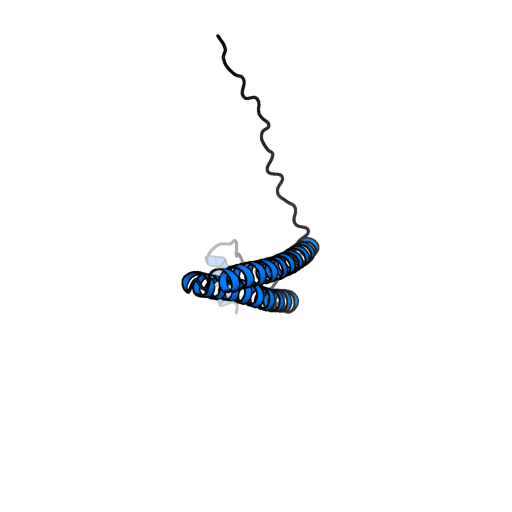 73.25 89 LEU A O 1
ATOM 727 N N . LYS A 1 90 ? -15.371 -0.723 14.946 1.00 71.31 90 LYS A N 1
ATOM 728 C CA . LYS A 1 90 ? -16.801 -0.371 15.029 1.00 71.31 90 LYS A CA 1
ATOM 729 C C . LYS A 1 90 ? -17.679 -1.507 15.567 1.00 71.31 90 LYS A C 1
ATOM 731 O O . LYS A 1 90 ? -18.752 -1.241 16.096 1.00 71.31 90 LYS A O 1
ATOM 736 N N . GLU A 1 91 ? -17.251 -2.760 15.422 1.00 68.12 91 GLU A N 1
ATOM 737 C CA . GLU A 1 91 ? -18.010 -3.943 15.845 1.00 68.12 91 GLU A CA 1
ATOM 738 C C . GLU A 1 91 ? -17.784 -4.346 17.307 1.00 68.12 91 GLU A C 1
ATOM 740 O O . GLU A 1 91 ? -18.570 -5.152 17.799 1.00 68.12 91 GLU A O 1
ATOM 745 N N . VAL A 1 92 ? -16.770 -3.823 18.014 1.00 61.94 92 VAL A N 1
ATOM 746 C CA . VAL A 1 92 ? -16.550 -4.151 19.436 1.00 61.94 92 VAL A CA 1
ATOM 747 C C . VAL A 1 92 ? -17.687 -3.559 20.276 1.00 61.94 92 VAL A C 1
ATOM 749 O O . VAL A 1 92 ? -17.730 -2.343 20.472 1.00 61.94 92 VAL A O 1
ATOM 752 N N . PRO A 1 93 ? -18.602 -4.381 20.829 1.00 55.59 93 PRO A N 1
ATOM 753 C CA . PRO A 1 93 ? -19.531 -3.903 21.831 1.00 55.59 93 PRO A CA 1
ATOM 754 C C . PRO A 1 93 ? -18.721 -3.650 23.103 1.00 55.59 93 PRO A C 1
ATOM 756 O O . PRO A 1 93 ? -17.858 -4.447 23.473 1.00 55.59 93 PRO A O 1
ATOM 759 N N . ASP A 1 94 ? -19.020 -2.555 23.788 1.00 57.91 94 ASP A N 1
ATOM 760 C CA . ASP A 1 94 ? -18.449 -2.148 25.076 1.00 57.91 94 ASP A CA 1
ATOM 761 C C . ASP A 1 94 ? -18.900 -3.092 26.225 1.00 57.91 94 ASP A C 1
ATOM 763 O O . ASP A 1 94 ? -19.483 -2.681 27.227 1.00 57.91 94 ASP A O 1
ATOM 767 N N . THR A 1 95 ? -18.700 -4.407 26.056 1.00 56.75 95 THR A N 1
ATOM 768 C CA . THR A 1 95 ? -19.086 -5.500 26.970 1.00 56.75 95 THR A CA 1
ATOM 769 C C . THR A 1 95 ? -18.017 -5.798 28.025 1.00 56.75 95 THR A C 1
ATOM 771 O O . THR A 1 95 ? -17.913 -6.917 28.526 1.00 56.75 95 THR A O 1
ATOM 774 N N . GLY A 1 96 ? -17.205 -4.804 28.380 1.00 64.81 96 GLY A N 1
ATOM 775 C CA . GLY A 1 96 ? -16.355 -4.875 29.564 1.00 64.81 96 GLY A CA 1
ATOM 776 C C . GLY A 1 96 ? -17.161 -4.503 30.817 1.00 64.81 96 GLY A C 1
ATOM 777 O O . GLY A 1 96 ? -17.858 -3.486 30.799 1.00 64.81 96 GLY A O 1
ATOM 778 N N . PRO A 1 97 ? -17.102 -5.267 31.925 1.00 57.28 97 PRO A N 1
ATOM 779 C CA . PRO A 1 97 ? -17.731 -4.849 33.175 1.00 57.28 97 PRO A CA 1
ATOM 780 C C . PRO A 1 97 ? -17.126 -3.512 33.640 1.00 57.28 97 PRO A C 1
ATOM 782 O O . PRO A 1 97 ? -15.961 -3.444 34.020 1.00 57.28 97 PRO A O 1
ATOM 785 N N . LYS A 1 98 ? -17.934 -2.441 33.626 1.00 64.44 98 LYS A N 1
ATOM 786 C CA . LYS A 1 98 ? -17.532 -1.043 33.913 1.00 64.44 98 LYS A CA 1
ATOM 787 C C . LYS A 1 98 ? -17.153 -0.768 35.376 1.00 64.44 98 LYS A C 1
ATOM 789 O O . LYS A 1 98 ? -16.877 0.367 35.748 1.00 64.44 98 LYS A O 1
ATOM 794 N N . SER A 1 99 ? -17.161 -1.792 36.223 1.00 64.94 99 SER A N 1
ATOM 795 C CA . SER A 1 99 ? -16.833 -1.691 37.640 1.00 64.94 99 SER A CA 1
ATOM 796 C C . SER A 1 99 ? -16.258 -3.015 38.126 1.00 64.94 99 SER A C 1
ATOM 798 O O . SER A 1 99 ? -16.965 -4.015 38.246 1.00 64.94 99 SER A O 1
ATOM 800 N N . VAL A 1 100 ? -14.965 -3.012 38.444 1.00 58.00 100 VAL A N 1
ATOM 801 C CA . VAL A 1 100 ? -14.389 -3.978 39.378 1.00 58.00 100 VAL A CA 1
ATOM 802 C C . VAL A 1 100 ? -14.683 -3.463 40.785 1.00 58.00 100 VAL A C 1
ATOM 804 O O . VAL A 1 100 ? -13.955 -2.639 41.332 1.00 58.00 100 VAL A O 1
ATOM 807 N N . THR A 1 101 ? -15.796 -3.900 41.378 1.00 61.41 101 THR A N 1
ATOM 808 C CA . THR A 1 101 ? -16.059 -3.616 42.795 1.00 61.41 101 THR A CA 1
ATOM 809 C C . THR A 1 101 ? -15.112 -4.478 43.625 1.00 61.41 101 THR A C 1
ATOM 811 O O . THR A 1 101 ? -15.396 -5.636 43.921 1.00 61.41 101 THR A O 1
ATOM 814 N N . ASN A 1 102 ? -13.936 -3.935 43.943 1.00 59.84 102 ASN A N 1
ATOM 815 C CA . ASN A 1 102 ? -13.004 -4.555 44.873 1.00 59.84 102 ASN A CA 1
ATOM 816 C C . ASN A 1 102 ? -13.659 -4.545 46.260 1.00 59.84 102 ASN A C 1
ATOM 818 O O . ASN A 1 102 ? -13.796 -3.486 46.873 1.00 59.84 102 ASN A O 1
ATOM 822 N N . ALA A 1 103 ? -14.115 -5.707 46.731 1.00 71.06 103 ALA A N 1
ATOM 823 C CA . ALA A 1 103 ? -14.640 -5.880 48.080 1.00 71.06 103 ALA A CA 1
ATOM 824 C C . ALA A 1 103 ? -13.483 -5.825 49.092 1.00 71.06 103 ALA A C 1
ATOM 826 O O . ALA A 1 103 ? -13.098 -6.831 49.687 1.00 71.06 103 ALA A O 1
ATOM 827 N N . LEU A 1 104 ? -12.887 -4.643 49.254 1.00 72.31 104 LEU A N 1
ATOM 828 C CA . LEU A 1 104 ? -11.838 -4.405 50.231 1.00 72.31 104 LEU A CA 1
ATOM 829 C C . LEU A 1 104 ? -12.486 -4.383 51.623 1.00 72.31 104 LEU A C 1
ATOM 831 O O . LEU A 1 104 ? -13.112 -3.398 52.014 1.00 72.31 104 LEU A O 1
ATOM 835 N N . PHE A 1 105 ? -12.377 -5.482 52.368 1.00 70.06 105 PHE A N 1
ATOM 836 C CA . PHE A 1 105 ? -12.817 -5.518 53.760 1.00 70.06 105 PHE A CA 1
ATOM 837 C C . PHE A 1 105 ? -11.761 -4.852 54.646 1.00 70.06 105 PHE A C 1
ATOM 839 O O . PHE A 1 105 ? -10.678 -5.399 54.856 1.00 70.06 105 PHE A O 1
ATOM 846 N N . VAL A 1 106 ? -12.073 -3.662 55.162 1.00 69.38 106 VAL A N 1
ATOM 847 C CA . VAL A 1 106 ? -11.222 -2.945 56.120 1.00 69.38 106 VAL A CA 1
ATOM 848 C C . VAL A 1 106 ? -11.723 -3.256 57.531 1.00 69.38 106 VAL A C 1
ATOM 850 O O . VAL A 1 106 ? -12.610 -2.584 58.045 1.00 69.38 106 VAL A O 1
ATOM 853 N N . GLY A 1 107 ? -11.178 -4.310 58.141 1.00 77.75 107 GLY A N 1
ATOM 854 C CA . GLY A 1 107 ? -11.520 -4.756 59.494 1.00 77.75 107 GLY A CA 1
ATOM 855 C C . GLY A 1 107 ? -10.531 -5.798 60.019 1.00 77.75 107 GLY A C 1
ATOM 856 O O . GLY A 1 107 ? -9.574 -6.167 59.334 1.00 77.75 107 GLY A O 1
ATOM 857 N N . SER A 1 108 ? -10.730 -6.270 61.248 1.00 79.88 108 SER A N 1
ATOM 858 C CA . SER A 1 108 ? -9.841 -7.262 61.861 1.00 79.88 108 SER A CA 1
ATOM 859 C C . SER A 1 108 ? -10.089 -8.669 61.305 1.00 79.88 108 SER A C 1
ATOM 861 O O . SER A 1 108 ? -11.212 -9.041 60.958 1.00 79.88 108 SER A O 1
ATOM 863 N N . THR A 1 109 ? -9.055 -9.514 61.285 1.00 77.94 109 THR A N 1
ATOM 864 C CA . THR A 1 109 ? -9.165 -10.923 60.857 1.00 77.94 109 THR A CA 1
ATOM 865 C C . THR A 1 109 ? -10.241 -11.696 61.636 1.00 77.94 109 THR A C 1
ATOM 867 O O . THR A 1 109 ? -10.838 -12.633 61.109 1.00 77.94 109 THR A O 1
ATOM 870 N N . ALA A 1 110 ? -10.531 -11.291 62.877 1.00 77.19 110 ALA A N 1
ATOM 871 C CA . ALA A 1 110 ? -11.580 -11.882 63.703 1.00 77.19 110 ALA A CA 1
ATOM 872 C C . ALA A 1 110 ? -12.999 -11.594 63.174 1.00 77.19 110 ALA A C 1
ATOM 874 O O . ALA A 1 110 ? -13.871 -12.457 63.266 1.00 77.19 110 ALA A O 1
ATOM 875 N N . GLU A 1 111 ? -13.238 -10.415 62.596 1.00 74.94 111 GLU A N 1
ATOM 876 C CA . GLU A 1 111 ? -14.534 -10.031 62.016 1.00 74.94 111 GLU A CA 1
ATOM 877 C C . GLU A 1 111 ? -14.776 -10.728 60.671 1.00 74.94 111 GLU A C 1
ATOM 879 O O . GLU A 1 111 ? -15.881 -11.211 60.426 1.00 74.94 111 GLU A O 1
ATOM 884 N N . LEU A 1 112 ? -13.721 -10.911 59.864 1.00 77.12 112 LEU A N 1
ATOM 885 C CA . LEU A 1 112 ? -13.758 -11.761 58.663 1.00 77.12 112 LEU A CA 1
ATOM 886 C C . LEU A 1 112 ? -14.150 -13.203 58.996 1.00 77.12 112 LEU A C 1
ATOM 888 O O . LEU A 1 112 ? -14.992 -13.799 58.327 1.00 77.12 112 LEU A O 1
ATOM 892 N N . GLN A 1 113 ? -13.562 -13.769 60.053 1.00 78.25 113 GLN A N 1
ATOM 893 C CA . GLN A 1 113 ? -13.858 -15.141 60.466 1.00 78.25 113 GLN A CA 1
ATOM 894 C C . GLN A 1 113 ? -15.288 -15.319 60.985 1.00 78.25 113 GLN A C 1
ATOM 896 O O . GLN A 1 113 ? -15.843 -16.404 60.823 1.00 78.25 113 GLN A O 1
ATOM 901 N N . LYS A 1 114 ? -15.891 -14.290 61.595 1.00 80.69 114 LYS A N 1
ATOM 902 C CA . LYS A 1 114 ? -17.303 -14.328 62.009 1.00 80.69 114 LYS A CA 1
ATOM 903 C C . LYS A 1 114 ? -18.236 -14.311 60.799 1.00 80.69 114 LYS A C 1
ATOM 905 O O . LYS A 1 114 ? -19.069 -15.202 60.691 1.00 80.69 114 LYS A O 1
ATOM 910 N N . MET A 1 115 ? -18.009 -13.414 59.836 1.00 77.50 115 MET A N 1
ATOM 911 C CA . MET A 1 115 ? -18.814 -13.349 58.606 1.00 77.50 115 MET A CA 1
ATOM 912 C C . MET A 1 115 ? -18.788 -14.635 57.773 1.00 77.50 115 MET A C 1
ATOM 914 O O . MET A 1 115 ? -19.786 -14.979 57.148 1.00 77.50 115 MET A O 1
ATOM 918 N N . ILE A 1 116 ? -17.659 -15.352 57.748 1.00 81.50 116 ILE A N 1
ATOM 919 C CA . ILE A 1 116 ? -17.547 -16.630 57.025 1.00 81.50 116 ILE A CA 1
ATOM 920 C C . ILE A 1 116 ? -18.274 -17.765 57.767 1.00 81.50 116 ILE A C 1
ATOM 922 O O . ILE A 1 116 ? -18.743 -18.698 57.125 1.00 81.50 116 ILE A O 1
ATOM 926 N N . LYS A 1 117 ? -18.374 -17.694 59.101 1.00 79.44 117 LYS A N 1
ATOM 927 C CA . LYS A 1 117 ? -19.039 -18.706 59.941 1.00 79.44 117 LYS A CA 1
ATOM 928 C C . LYS A 1 117 ? -20.547 -18.489 60.105 1.00 79.44 117 LYS A C 1
ATOM 930 O O . LYS A 1 117 ? -21.225 -19.410 60.541 1.00 79.44 117 LYS A O 1
ATOM 935 N N . GLU A 1 118 ? -21.050 -17.291 59.808 1.00 67.06 118 GLU A N 1
ATOM 936 C CA . GLU A 1 118 ? -22.481 -16.940 59.857 1.00 67.06 118 GLU A CA 1
ATOM 937 C C . GLU A 1 118 ? -23.222 -17.179 58.522 1.00 67.06 118 GLU A C 1
ATOM 939 O O . GLU A 1 118 ? -24.412 -16.879 58.424 1.00 67.06 118 GLU A O 1
ATOM 944 N N . LYS A 1 119 ? -22.544 -17.734 57.508 1.00 53.75 119 LYS A N 1
ATOM 945 C CA . LYS A 1 119 ? -23.173 -18.348 56.327 1.00 53.75 119 LYS A CA 1
ATOM 946 C C . LYS A 1 119 ? -23.341 -19.848 56.523 1.00 53.75 119 LYS A C 1
ATOM 948 O O . LYS A 1 119 ? -24.358 -20.369 56.019 1.00 53.75 119 LYS A O 1
#

Sequence (119 aa):
MQEIPWEGDENQCVPYKSNGEEDIEKDYEYQRENFYKLVERGSIAIDGILELAKEGEHPRAYEVAGQLIKNVAEVTEKLGDLQEKMKRLKEVPDTGPKSVTNALFVGSTAELQKMIKEK

Foldseek 3Di:
DDDDDPPDDPPPPPPPPPPPPVVLVVVLVVLLVVLVVLLVVLVVVLVVLVVVCVVVVDVVSVVVSVVSVVVSVVSVVVSVVSVVVVVVVVPDDPPDDPDPPPPDDDDDPVVVVVVVVVD

Radius of gyration: 29.92 Å; chains: 1; bounding box: 56×56×89 Å

Secondary structure (DSSP, 8-state):
-------------------TTHHHHHHHHHHHHHHHHHHHHHHHHHHHHHHHHHHH--HHHHHHHHHHHHHHHHHHHHHHHHHHHHHHHHH----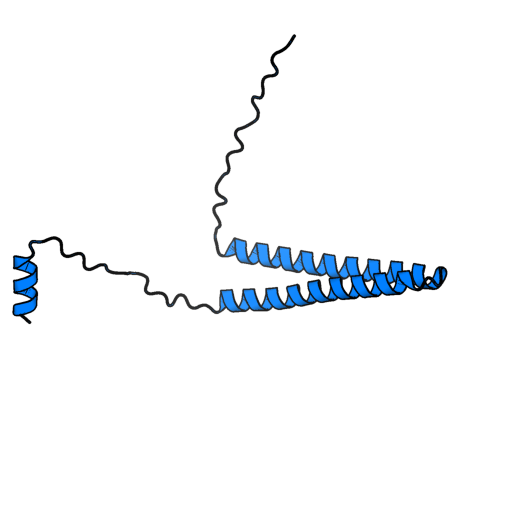S-S--------S-HHHHHHHHH--

pLDDT: mean 76.21, std 15.07, range [39.44, 93.75]

Organism: NCBI:txid408172